Protein AF-U6D396-F1 (afdb_monomer)

Solvent-accessible surface area (backbone atoms only — not comparable to full-atom values): 5815 Å² total; per-residue (Å²): 123,63,76,72,53,55,54,52,50,53,52,49,49,40,70,73,22,29,80,80,43,90,39,49,18,40,79,46,76,56,89,49,35,39,34,33,32,35,48,57,77,70,77,92,61,91,82,65,92,66,69,80,58,73,59,42,39,36,40,34,40,38,52,91,55,48,79,86,39,64,46,50,70,46,62,74,63,92,52,68,69,56,53,57,52,41,57,52,60,42,60,63,73,80,89,83,129

Organism: Neovison vison (NCBI:txid452646)

InterPro domains:
  IPR006575 RWD domain [PF05773] (8-81)
  IPR016135 Ubiquitin-conjugating enzyme/RWD-like [G3DSA:3.10.110.10] (5-97)
  IPR016135 Ubiquitin-conjugating enzyme/RWD-like [SSF54495] (8-94)

Radius of gyration: 15.49 Å; Cα contacts (8 Å, |Δi|>4): 131; chains: 1; bounding box: 36×32×41 Å

Secondary structure (DSSP, 8-state):
--HHHHHHHHHHHHHHS-TT-SSEEEEEE-SSEEEEEE-PPPPS-TT----PPPPEEEEEE--TTTTTSPPEEEESS--HHHHHHHHHHHT------

pLDDT: mean 77.67, std 13.34, range [39.47, 92.12]

Structure (mmCIF, N/CA/C/O backbone):
data_AF-U6D396-F1
#
_entry.id   AF-U6D396-F1
#
loop_
_atom_site.group_PDB
_atom_site.id
_atom_site.type_symbol
_atom_site.label_atom_id
_atom_site.label_alt_id
_atom_site.label_comp_id
_atom_site.label_asym_id
_atom_site.label_entity_id
_atom_site.label_seq_id
_atom_site.pdbx_PDB_ins_code
_atom_site.Cartn_x
_atom_site.Cartn_y
_atom_site.Cartn_z
_atom_site.occupancy
_atom_site.B_iso_or_equiv
_atom_site.auth_seq_id
_atom_site.auth_comp_id
_atom_site.auth_asym_id
_atom_site.auth_atom_id
_atom_site.pdbx_PDB_model_num
ATOM 1 N N . MET A 1 1 ? -15.208 10.289 9.891 1.00 48.00 1 MET A N 1
ATOM 2 C CA . MET A 1 1 ? -15.288 8.866 9.490 1.00 48.00 1 MET A CA 1
ATOM 3 C C . MET A 1 1 ? -14.803 8.006 10.642 1.00 48.00 1 MET A C 1
ATOM 5 O O . MET A 1 1 ? -13.795 8.338 11.244 1.00 48.00 1 MET A O 1
ATOM 9 N N . SER A 1 2 ? -15.543 6.957 10.988 1.00 50.56 2 SER A N 1
ATOM 10 C CA . SER A 1 2 ? -15.176 6.028 12.062 1.00 50.56 2 SER A CA 1
ATOM 11 C C . SER A 1 2 ? -14.082 5.070 11.572 1.00 50.56 2 SER A C 1
ATOM 13 O O . SER A 1 2 ? -14.177 4.589 10.444 1.00 50.56 2 SER A O 1
ATOM 15 N N . VAL A 1 3 ? -13.090 4.760 12.414 1.00 53.56 3 VAL A N 1
ATOM 16 C CA . VAL A 1 3 ? -12.007 3.769 12.190 1.00 53.56 3 VAL A CA 1
ATOM 17 C C . VAL A 1 3 ? -12.496 2.409 11.652 1.00 53.56 3 VAL A C 1
ATOM 19 O O . VAL A 1 3 ? -11.755 1.668 11.009 1.00 53.56 3 VAL A O 1
ATOM 22 N N . SER A 1 4 ? -13.778 2.101 11.858 1.00 60.59 4 SER A N 1
ATOM 23 C CA . SER A 1 4 ? -14.494 0.948 11.305 1.00 60.59 4 SER A CA 1
ATOM 24 C C . SER A 1 4 ? -14.534 0.919 9.769 1.00 60.59 4 SER A C 1
ATOM 26 O O . SER A 1 4 ? -14.534 -0.166 9.189 1.00 60.59 4 SER A O 1
ATOM 28 N N . GLY A 1 5 ? -14.562 2.086 9.112 1.00 75.44 5 GLY A N 1
ATOM 29 C CA . GLY A 1 5 ? -14.581 2.209 7.649 1.00 75.44 5 GLY A CA 1
ATOM 30 C C . GLY A 1 5 ? -13.251 1.806 7.020 1.00 75.44 5 GLY A C 1
ATOM 31 O O . GLY A 1 5 ? -13.227 0.949 6.142 1.00 75.44 5 GLY A O 1
ATOM 32 N N . LEU A 1 6 ? -12.143 2.300 7.579 1.00 80.94 6 LEU A N 1
ATOM 33 C CA . LEU A 1 6 ? -10.797 2.022 7.079 1.00 80.94 6 LEU A CA 1
ATOM 34 C C . LEU A 1 6 ? -10.490 0.519 7.048 1.00 80.94 6 LEU A C 1
ATOM 36 O O . LEU A 1 6 ? -9.984 -0.003 6.061 1.00 80.94 6 LEU A O 1
ATOM 40 N N . LYS A 1 7 ? -10.836 -0.216 8.111 1.00 84.75 7 LYS A N 1
ATOM 41 C CA . LYS A 1 7 ? -10.642 -1.674 8.139 1.00 84.75 7 LYS A CA 1
ATOM 42 C C . LYS A 1 7 ? -11.418 -2.381 7.023 1.00 84.75 7 LYS A C 1
ATOM 44 O O . LYS A 1 7 ? -10.919 -3.355 6.458 1.00 84.75 7 LYS A O 1
ATOM 49 N N . ALA A 1 8 ? -12.643 -1.936 6.745 1.00 87.50 8 ALA A N 1
ATOM 50 C CA . ALA A 1 8 ? -13.458 -2.497 5.673 1.00 87.50 8 ALA A CA 1
ATOM 51 C C . ALA A 1 8 ? -12.857 -2.173 4.298 1.00 87.50 8 ALA A C 1
ATOM 53 O O . ALA A 1 8 ? -12.783 -3.064 3.455 1.00 87.50 8 ALA A O 1
ATOM 54 N N . GLU A 1 9 ? -12.359 -0.951 4.110 1.00 86.25 9 GLU A N 1
ATOM 55 C CA . GLU A 1 9 ? -11.672 -0.521 2.890 1.00 86.25 9 GLU A CA 1
ATOM 56 C C . GLU A 1 9 ? -10.383 -1.305 2.648 1.00 86.25 9 GLU A C 1
ATOM 58 O O . GLU A 1 9 ? -10.198 -1.843 1.563 1.00 86.25 9 GLU A O 1
ATOM 63 N N . LEU A 1 10 ? -9.526 -1.468 3.658 1.00 88.12 10 LEU A N 1
ATOM 64 C CA . LEU A 1 10 ? -8.295 -2.255 3.536 1.00 88.12 10 LEU A CA 1
ATOM 65 C C . LEU A 1 10 ? -8.589 -3.720 3.202 1.00 88.12 10 LEU A C 1
ATOM 67 O O . LEU A 1 10 ? -7.931 -4.316 2.350 1.00 88.12 10 LEU A O 1
ATOM 71 N N . LYS A 1 11 ? -9.621 -4.296 3.828 1.00 89.25 11 LYS A N 1
ATOM 72 C CA . LYS A 1 11 ? -10.068 -5.657 3.517 1.00 89.25 11 LYS A CA 1
ATOM 73 C C . LYS A 1 11 ? -10.602 -5.765 2.087 1.00 89.25 11 LYS A C 1
ATOM 75 O O . LYS A 1 11 ? -10.342 -6.761 1.417 1.00 89.25 11 LYS A O 1
ATOM 80 N N . PHE A 1 12 ? -11.340 -4.760 1.625 1.00 90.19 12 PHE A N 1
ATOM 81 C CA . PHE A 1 12 ? -11.850 -4.691 0.259 1.00 90.19 12 PHE A CA 1
ATOM 82 C C . PHE A 1 12 ? -10.713 -4.553 -0.758 1.00 90.19 12 PHE A C 1
ATOM 84 O O . PHE A 1 12 ? -10.653 -5.325 -1.711 1.00 90.19 12 PHE A O 1
ATOM 91 N N . LEU A 1 13 ? -9.762 -3.652 -0.505 1.00 89.12 13 LEU A N 1
ATOM 92 C CA . LEU A 1 13 ? -8.557 -3.487 -1.309 1.00 89.12 13 LEU A CA 1
ATOM 93 C C . LEU A 1 13 ? -7.780 -4.797 -1.403 1.00 89.12 13 LEU A C 1
ATOM 95 O O . LEU A 1 13 ? -7.460 -5.216 -2.507 1.00 89.12 13 LEU A O 1
ATOM 99 N N . ALA A 1 14 ? -7.534 -5.478 -0.281 1.00 88.69 14 ALA A N 1
ATOM 100 C CA . ALA A 1 14 ? -6.849 -6.770 -0.279 1.00 88.69 14 ALA A CA 1
ATOM 101 C C . ALA A 1 14 ? -7.610 -7.845 -1.067 1.00 88.69 14 ALA A C 1
ATOM 103 O O . ALA A 1 14 ? -6.983 -8.684 -1.698 1.00 88.69 14 ALA A O 1
ATOM 104 N N . SER A 1 15 ? -8.946 -7.788 -1.076 1.00 89.94 15 SER A N 1
ATOM 105 C CA . SER A 1 15 ? -9.781 -8.702 -1.860 1.00 89.94 15 SER A CA 1
ATOM 106 C C . SER A 1 15 ? -9.738 -8.431 -3.368 1.00 89.94 15 SER A C 1
ATOM 108 O O . SER A 1 15 ? -9.987 -9.356 -4.138 1.00 89.94 15 SER A O 1
ATOM 110 N N . ILE A 1 16 ? -9.484 -7.191 -3.799 1.00 90.56 16 ILE A N 1
ATOM 111 C CA . ILE A 1 16 ? -9.338 -6.836 -5.222 1.00 90.56 16 ILE A CA 1
ATOM 112 C C . ILE A 1 16 ? -7.893 -7.060 -5.679 1.00 90.56 16 ILE A C 1
ATOM 114 O O . ILE A 1 16 ? -7.638 -7.642 -6.731 1.00 90.56 16 ILE A O 1
ATOM 118 N N . PHE A 1 17 ? -6.947 -6.589 -4.873 1.00 90.19 17 PHE A N 1
ATOM 119 C CA . PHE A 1 17 ? -5.520 -6.515 -5.155 1.00 90.19 17 PHE A CA 1
ATOM 120 C C . PHE A 1 17 ? -4.754 -7.562 -4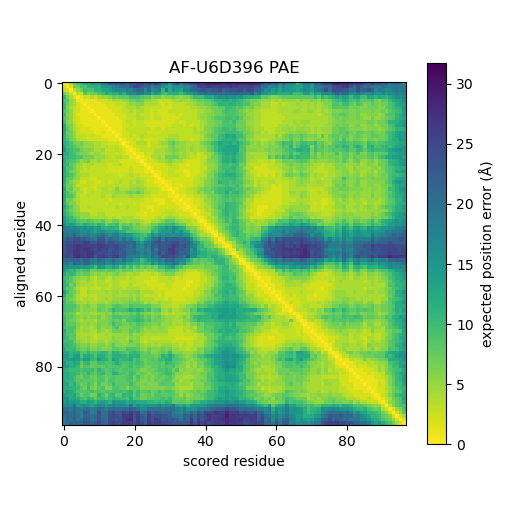.358 1.00 90.19 17 PHE A C 1
ATOM 122 O O . PHE A 1 17 ? -3.842 -7.257 -3.588 1.00 90.19 17 PHE A O 1
ATOM 129 N N . ASP A 1 18 ? -5.150 -8.815 -4.528 1.00 87.12 18 ASP A N 1
ATOM 130 C CA . ASP A 1 18 ? -4.536 -9.920 -3.809 1.00 87.12 18 ASP A CA 1
ATOM 131 C C . ASP A 1 18 ? -3.095 -10.178 -4.300 1.00 87.12 18 ASP A C 1
ATOM 133 O O . ASP A 1 18 ? -2.621 -9.618 -5.298 1.00 87.12 18 ASP A O 1
ATOM 137 N N . LYS A 1 19 ? -2.371 -11.080 -3.638 1.00 84.06 19 LYS A N 1
ATOM 138 C CA . LYS A 1 19 ? -0.950 -11.365 -3.931 1.00 84.06 19 LYS A CA 1
ATOM 139 C C . LYS A 1 19 ? -0.696 -11.943 -5.324 1.00 84.06 19 LYS A C 1
ATOM 141 O O . LYS A 1 19 ? 0.455 -12.067 -5.732 1.00 84.06 19 LYS A O 1
ATOM 146 N N . ASN A 1 20 ? -1.745 -12.324 -6.045 1.00 84.44 20 ASN A N 1
ATOM 147 C CA . ASN A 1 20 ? -1.652 -12.846 -7.405 1.00 84.44 20 ASN A CA 1
ATOM 148 C C . ASN A 1 20 ? -1.995 -11.802 -8.477 1.00 84.44 20 ASN A C 1
ATOM 150 O O . ASN A 1 20 ? -1.983 -12.111 -9.664 1.00 84.44 20 ASN A O 1
ATOM 154 N N . HIS A 1 21 ? -2.287 -10.558 -8.094 1.00 87.25 21 HIS A N 1
ATOM 155 C CA . HIS A 1 21 ? -2.624 -9.535 -9.073 1.00 87.25 21 HIS A CA 1
ATOM 156 C C . HIS A 1 21 ? -1.458 -9.301 -10.046 1.00 87.25 21 HIS A C 1
ATOM 158 O O . HIS A 1 21 ? -0.289 -9.250 -9.666 1.00 87.25 21 HIS A O 1
ATOM 164 N N . GLU A 1 22 ? -1.774 -9.109 -11.318 1.00 83.31 22 GLU A N 1
ATOM 165 C CA . GLU A 1 22 ? -0.813 -8.925 -12.414 1.00 83.31 22 GLU A CA 1
ATOM 166 C C . GLU A 1 22 ? 0.036 -7.642 -12.331 1.00 83.31 22 GLU A C 1
ATOM 168 O O . GLU A 1 22 ? 1.032 -7.522 -13.034 1.00 83.31 22 GLU A O 1
ATOM 173 N N . ARG A 1 23 ? -0.349 -6.678 -11.484 1.00 82.50 23 ARG A N 1
ATOM 174 C CA . ARG A 1 23 ? 0.197 -5.312 -11.477 1.00 82.50 23 ARG A CA 1
ATOM 175 C C . ARG A 1 23 ? 0.291 -4.706 -10.090 1.00 82.50 23 ARG A C 1
ATOM 177 O O . ARG A 1 23 ? 1.326 -4.151 -9.784 1.00 82.50 23 ARG A O 1
ATOM 184 N N . PHE A 1 24 ? -0.728 -4.817 -9.242 1.00 88.31 24 PHE A N 1
ATOM 185 C CA . PHE A 1 24 ? -0.686 -4.244 -7.896 1.00 88.31 24 PHE A CA 1
ATOM 186 C C . PHE A 1 24 ? -1.116 -5.275 -6.863 1.00 88.31 24 PHE A C 1
ATOM 188 O O . PHE A 1 24 ? -2.262 -5.712 -6.859 1.00 88.31 24 PHE A O 1
ATOM 195 N N . ARG A 1 25 ? -0.178 -5.678 -6.012 1.00 91.00 25 ARG A N 1
ATOM 196 C CA . ARG A 1 25 ? -0.340 -6.747 -5.030 1.00 91.00 25 ARG A CA 1
ATOM 197 C C . ARG A 1 25 ? -0.260 -6.175 -3.634 1.00 91.00 25 ARG A C 1
ATOM 199 O O . ARG A 1 25 ? 0.760 -5.601 -3.267 1.00 91.00 25 ARG A O 1
ATOM 206 N N . ILE A 1 26 ? -1.272 -6.395 -2.814 1.00 92.12 26 ILE A N 1
ATOM 207 C CA . ILE A 1 26 ? -1.186 -6.079 -1.392 1.00 92.12 26 ILE A CA 1
ATOM 208 C C . ILE A 1 26 ? -0.464 -7.232 -0.698 1.00 92.12 26 ILE A C 1
ATOM 210 O O . ILE A 1 26 ? -0.951 -8.360 -0.618 1.00 92.12 26 ILE A O 1
ATOM 214 N N . VAL A 1 27 ? 0.747 -6.950 -0.221 1.00 90.06 27 VAL A N 1
ATOM 215 C CA . VAL A 1 27 ? 1.597 -7.923 0.473 1.00 90.06 27 VAL A CA 1
ATOM 216 C C . VAL A 1 27 ? 1.097 -8.115 1.900 1.00 90.06 27 VAL A C 1
ATOM 218 O O . VAL A 1 27 ? 0.999 -9.249 2.382 1.00 90.06 27 VAL A O 1
ATOM 221 N N . SER A 1 28 ? 0.782 -7.001 2.561 1.00 91.25 28 SER A N 1
ATOM 222 C CA . SER A 1 28 ? 0.302 -6.945 3.937 1.00 91.25 28 SER A CA 1
ATOM 223 C C . SER A 1 28 ? -0.479 -5.654 4.162 1.00 91.25 28 SER A C 1
ATOM 225 O O . SER A 1 28 ? -0.187 -4.636 3.545 1.00 91.25 28 SER A O 1
ATOM 227 N N . TRP A 1 29 ? -1.456 -5.676 5.059 1.00 90.62 29 TRP A N 1
ATOM 228 C CA . TRP A 1 29 ? -2.179 -4.481 5.477 1.00 90.62 29 TRP A CA 1
ATOM 229 C C . TRP A 1 29 ? -2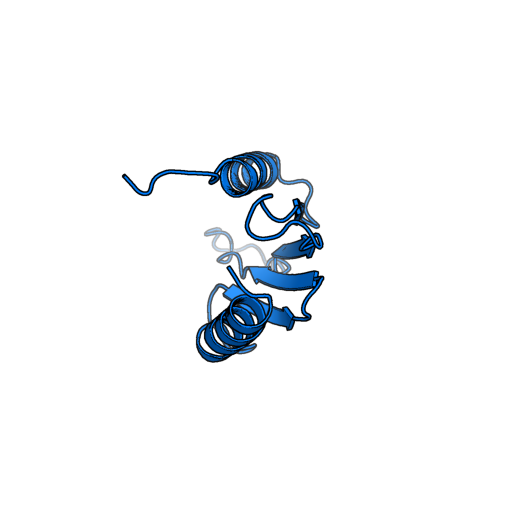.534 -4.569 6.959 1.00 90.62 29 TRP A C 1
ATOM 231 O O . TRP A 1 29 ? -2.799 -5.650 7.494 1.00 90.62 29 TRP A O 1
ATOM 241 N N . LYS A 1 30 ? -2.536 -3.417 7.620 1.00 89.19 30 LYS A N 1
ATOM 242 C CA . LYS A 1 30 ? -2.928 -3.181 9.009 1.00 89.19 30 LYS A CA 1
ATOM 243 C C . LYS A 1 30 ? -3.647 -1.833 9.076 1.00 89.19 30 LYS A C 1
ATOM 245 O O . LYS A 1 30 ? -3.687 -1.090 8.107 1.00 89.19 30 LYS A O 1
ATOM 250 N N . LEU A 1 31 ? -4.223 -1.516 10.230 1.00 86.94 31 LEU A N 1
ATOM 251 C CA . LEU A 1 31 ? -4.917 -0.238 10.424 1.00 86.94 31 LEU A CA 1
ATOM 252 C C . LEU A 1 31 ? -3.993 0.982 10.312 1.00 86.94 31 LEU A C 1
ATOM 254 O O . LEU A 1 31 ? -4.465 2.038 9.922 1.00 86.94 31 LEU A O 1
ATOM 258 N N . ASP A 1 32 ? -2.712 0.814 10.630 1.00 88.69 32 ASP A N 1
ATOM 259 C CA . ASP A 1 32 ? -1.721 1.895 10.679 1.00 88.69 32 ASP A CA 1
ATOM 260 C C . ASP A 1 32 ? -0.706 1.814 9.524 1.00 88.69 32 ASP A C 1
ATOM 262 O O . ASP A 1 32 ? 0.046 2.741 9.261 1.00 88.69 32 ASP A O 1
ATOM 266 N N . GLU A 1 33 ? -0.667 0.698 8.791 1.00 90.50 33 GLU A N 1
ATOM 267 C CA . GLU 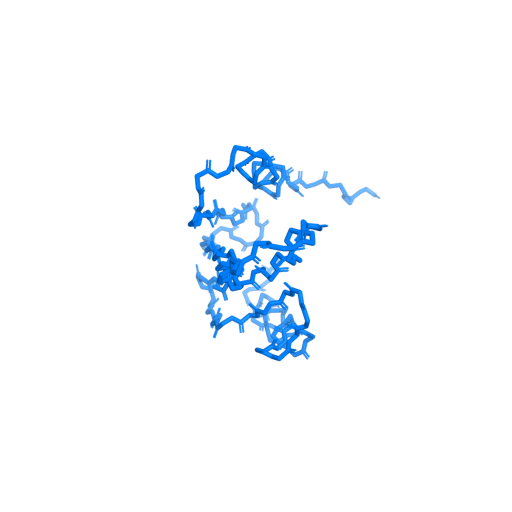A 1 33 ? 0.279 0.499 7.689 1.00 90.50 33 GLU A CA 1
ATOM 268 C C . GLU A 1 33 ? -0.331 -0.343 6.564 1.00 90.50 33 GLU A C 1
ATOM 270 O O . GLU A 1 33 ? -1.047 -1.313 6.802 1.00 90.50 33 GLU A O 1
ATOM 275 N N . LEU A 1 34 ? -0.011 -0.018 5.318 1.00 89.75 34 LEU A N 1
ATOM 276 C CA . LEU A 1 34 ? -0.369 -0.788 4.136 1.00 89.75 34 LEU A CA 1
ATOM 277 C C . LEU A 1 34 ? 0.892 -1.017 3.305 1.00 89.75 34 LEU A C 1
ATOM 279 O O . LEU A 1 34 ? 1.586 -0.081 2.923 1.00 89.75 34 LEU A O 1
ATOM 283 N N . HIS A 1 35 ? 1.175 -2.280 3.016 1.00 91.69 35 HIS A N 1
ATOM 284 C CA . HIS A 1 35 ? 2.332 -2.702 2.248 1.00 91.69 35 HIS A CA 1
ATOM 285 C C . HIS A 1 35 ? 1.883 -3.326 0.935 1.00 91.69 35 HIS A C 1
ATOM 287 O O . HIS A 1 35 ? 1.212 -4.366 0.902 1.00 91.69 35 HIS A O 1
ATOM 293 N N . CYS A 1 36 ? 2.268 -2.697 -0.163 1.00 91.25 36 CYS A N 1
ATOM 294 C CA . CYS A 1 36 ? 1.855 -3.091 -1.496 1.00 91.25 36 CYS A CA 1
ATOM 295 C C . CYS A 1 36 ? 3.043 -3.143 -2.452 1.00 91.25 36 CYS A C 1
ATOM 297 O O . CYS A 1 36 ? 4.088 -2.549 -2.217 1.00 91.25 36 CYS A O 1
ATOM 299 N N . GLN A 1 37 ? 2.899 -3.932 -3.507 1.00 90.44 37 GLN A N 1
ATOM 300 C CA . GLN A 1 37 ? 3.922 -4.174 -4.505 1.00 90.44 37 GLN A CA 1
ATOM 301 C C . GLN A 1 37 ? 3.359 -3.944 -5.898 1.00 90.44 37 GLN A C 1
ATOM 303 O O . GLN A 1 37 ? 2.367 -4.566 -6.279 1.00 90.44 37 GLN A O 1
ATOM 308 N N . PHE A 1 38 ? 4.012 -3.081 -6.668 1.00 87.00 38 PHE A N 1
ATOM 309 C CA . PHE A 1 38 ? 3.679 -2.834 -8.059 1.00 87.00 38 PHE A CA 1
ATOM 310 C C . PHE A 1 38 ? 4.605 -3.640 -8.978 1.00 87.00 38 PHE A C 1
ATOM 312 O O . PHE A 1 38 ? 5.825 -3.502 -8.935 1.00 87.00 38 PHE A O 1
ATOM 319 N N . LEU A 1 39 ? 4.044 -4.496 -9.827 1.00 84.12 39 LEU A N 1
ATOM 320 C CA . LEU A 1 39 ? 4.792 -5.199 -10.858 1.00 84.12 39 LEU A CA 1
ATOM 321 C C . LEU A 1 39 ? 4.972 -4.256 -12.037 1.00 84.12 39 LEU A C 1
ATOM 323 O O . LEU A 1 39 ? 4.021 -3.940 -12.755 1.00 84.12 39 LEU A O 1
ATOM 327 N N . LEU A 1 40 ? 6.209 -3.811 -12.223 1.00 76.31 40 LEU A N 1
ATOM 328 C CA . LEU A 1 40 ? 6.591 -3.049 -13.398 1.00 76.31 40 LEU A CA 1
ATOM 329 C C . LEU A 1 40 ? 6.702 -4.007 -14.590 1.00 76.31 40 LEU A C 1
ATOM 331 O O . LEU A 1 40 ? 7.323 -5.069 -14.452 1.00 76.31 40 LEU A O 1
ATOM 335 N N . PRO A 1 41 ? 6.105 -3.665 -15.746 1.00 70.19 41 PRO A N 1
ATOM 336 C CA . PRO A 1 41 ? 6.234 -4.486 -16.938 1.00 70.19 41 PRO A CA 1
ATOM 337 C C . PRO A 1 41 ? 7.715 -4.629 -17.320 1.00 70.19 41 PRO A C 1
ATOM 339 O O . PRO A 1 41 ? 8.494 -3.694 -17.105 1.00 70.19 41 PRO A O 1
ATOM 342 N N . PRO A 1 42 ? 8.117 -5.782 -17.884 1.00 64.69 42 PRO A N 1
ATOM 343 C CA . PRO A 1 42 ? 9.491 -5.980 -18.313 1.00 64.69 42 PRO A CA 1
ATOM 344 C C . PRO A 1 42 ? 9.868 -4.924 -19.363 1.00 64.69 42 PRO A C 1
ATOM 346 O O . PRO A 1 42 ? 9.027 -4.556 -20.193 1.00 64.69 42 PRO A O 1
ATOM 349 N N . PRO A 1 43 ? 11.117 -4.430 -19.350 1.00 63.97 43 PRO A N 1
ATOM 350 C CA . PRO A 1 43 ? 11.565 -3.468 -20.342 1.00 63.97 43 PRO A CA 1
ATOM 351 C C . PRO A 1 43 ? 11.433 -4.071 -21.752 1.00 63.97 43 PRO A C 1
ATOM 353 O O . PRO A 1 43 ? 11.720 -5.254 -21.942 1.00 63.97 43 PRO A O 1
ATOM 356 N N . PRO A 1 44 ? 11.036 -3.280 -22.763 1.00 62.97 44 PRO A N 1
ATOM 357 C CA . PRO A 1 44 ? 10.710 -3.766 -24.108 1.00 62.97 44 PRO A CA 1
ATOM 358 C C . PRO A 1 44 ? 11.930 -4.213 -24.934 1.00 62.97 44 PRO A C 1
ATOM 360 O O . PRO A 1 44 ? 11.822 -4.332 -26.150 1.00 62.97 44 PRO A O 1
ATOM 363 N N . LEU A 1 45 ? 13.097 -4.425 -24.319 1.00 64.12 45 LEU A N 1
ATOM 364 C CA . LEU A 1 45 ? 14.357 -4.675 -25.017 1.00 64.12 45 LEU A CA 1
ATOM 365 C C . LEU A 1 45 ? 14.479 -6.160 -25.414 1.00 64.12 45 LEU A C 1
ATOM 367 O O . LEU A 1 45 ? 14.663 -7.014 -24.541 1.00 64.12 45 LEU A O 1
ATOM 371 N N . PRO A 1 46 ? 14.424 -6.497 -26.717 1.00 56.03 46 PRO A N 1
ATOM 372 C CA . PRO A 1 46 ? 14.609 -7.864 -27.176 1.00 56.03 46 PRO A CA 1
ATOM 373 C C . PRO A 1 46 ? 16.103 -8.209 -27.135 1.00 56.03 46 PRO A C 1
ATOM 375 O O . PRO A 1 46 ? 16.882 -7.728 -27.953 1.00 56.03 46 PRO A O 1
ATOM 378 N N . GLY A 1 47 ? 16.515 -9.038 -26.173 1.00 55.50 47 GLY A N 1
ATOM 379 C CA . GLY A 1 47 ? 17.871 -9.606 -26.130 1.00 55.50 47 GLY A CA 1
ATOM 380 C C . GLY A 1 47 ? 18.659 -9.364 -24.846 1.00 55.50 47 GLY A C 1
ATOM 381 O O . GLY A 1 47 ? 19.753 -9.905 -24.704 1.00 55.50 47 GLY A O 1
ATOM 382 N N . SER A 1 48 ? 18.122 -8.614 -23.884 1.00 58.06 48 SER A N 1
ATOM 383 C CA . SER A 1 48 ? 18.714 -8.556 -22.548 1.00 58.06 48 SER A CA 1
ATOM 384 C C . SER A 1 48 ? 18.231 -9.765 -21.734 1.00 58.06 48 SER A C 1
ATOM 386 O O . SER A 1 48 ? 17.023 -9.889 -21.536 1.00 58.06 48 SER A O 1
ATOM 388 N N . PRO A 1 49 ? 19.114 -10.639 -21.206 1.00 54.91 49 PRO A N 1
ATOM 389 C CA . PRO A 1 49 ? 18.750 -11.698 -20.251 1.00 54.91 49 PRO A CA 1
ATOM 390 C C . PRO A 1 49 ? 18.389 -11.118 -18.869 1.00 54.91 49 PRO A C 1
ATOM 392 O O . PRO A 1 49 ? 18.733 -11.670 -17.827 1.00 54.91 49 PRO A O 1
ATOM 395 N N . HIS A 1 50 ? 17.760 -9.944 -18.854 1.00 51.12 50 HIS A N 1
ATOM 396 C CA . HIS A 1 50 ? 17.573 -9.145 -17.665 1.00 51.12 50 HIS A CA 1
ATOM 397 C C . HIS A 1 50 ? 16.520 -9.810 -16.789 1.00 51.12 50 HIS A C 1
ATOM 399 O O . HIS A 1 50 ? 15.372 -9.995 -17.193 1.00 51.12 50 HIS A O 1
ATOM 405 N N . SER A 1 51 ? 16.973 -10.184 -15.595 1.00 55.09 51 SER A N 1
ATOM 406 C CA . SER A 1 51 ? 16.170 -10.567 -14.443 1.00 55.09 51 SER A CA 1
ATOM 407 C C . SER A 1 51 ? 14.841 -9.800 -14.416 1.00 55.09 51 SER A C 1
ATOM 409 O O . SER A 1 51 ? 14.857 -8.599 -14.708 1.00 55.09 51 SER A O 1
ATOM 411 N N . PRO A 1 52 ? 13.710 -10.443 -14.059 1.00 61.53 52 PRO A N 1
ATOM 412 C CA . PRO A 1 52 ? 12.444 -9.736 -13.886 1.00 61.53 52 PRO A CA 1
ATOM 413 C C . PRO A 1 52 ? 12.685 -8.480 -13.046 1.00 61.53 52 PRO A C 1
ATOM 415 O O . PRO A 1 52 ? 13.352 -8.559 -12.009 1.00 61.53 52 PRO A O 1
ATOM 418 N N . SER A 1 53 ? 12.208 -7.330 -13.531 1.00 70.12 53 SER A N 1
ATOM 419 C CA . SER A 1 53 ? 12.266 -6.067 -12.797 1.00 70.12 53 SER A CA 1
ATOM 420 C C . SER A 1 53 ? 11.729 -6.318 -11.389 1.00 70.12 53 SER A C 1
ATOM 422 O O . SER A 1 53 ? 10.635 -6.883 -11.261 1.00 70.12 53 SER A O 1
ATOM 424 N N . PRO A 1 54 ? 12.492 -5.979 -10.334 1.00 76.00 54 PRO A N 1
ATOM 425 C CA . PRO A 1 54 ? 12.025 -6.208 -8.981 1.00 76.00 54 PRO A CA 1
ATOM 426 C C . PRO A 1 54 ? 10.692 -5.474 -8.790 1.00 76.00 54 PRO A C 1
ATOM 428 O O . PRO A 1 54 ? 10.526 -4.361 -9.302 1.00 76.00 54 PRO A O 1
ATOM 431 N N . PRO A 1 55 ? 9.712 -6.098 -8.115 1.00 83.00 55 PRO A N 1
ATOM 432 C CA . PRO A 1 55 ? 8.448 -5.442 -7.849 1.00 83.00 55 PRO A CA 1
ATOM 433 C C . PRO A 1 55 ? 8.702 -4.210 -6.986 1.00 83.00 55 PRO A C 1
ATOM 435 O O . PRO A 1 55 ? 9.389 -4.270 -5.965 1.00 83.00 55 PRO A O 1
ATOM 438 N N . LEU A 1 56 ? 8.112 -3.101 -7.403 1.00 86.25 56 LEU A N 1
ATOM 439 C CA . LEU A 1 56 ? 8.196 -1.844 -6.699 1.00 86.25 56 LEU A CA 1
ATOM 440 C C . LEU A 1 56 ? 7.476 -1.964 -5.364 1.00 86.25 56 LEU A C 1
ATOM 442 O O . LEU A 1 56 ? 6.270 -2.189 -5.349 1.00 86.25 56 LEU A O 1
ATOM 446 N N . THR A 1 57 ? 8.178 -1.783 -4.256 1.00 89.75 57 THR A N 1
ATOM 447 C CA . THR A 1 57 ? 7.557 -1.888 -2.938 1.00 89.75 57 THR A CA 1
ATOM 448 C C . THR A 1 57 ? 7.121 -0.510 -2.447 1.00 89.75 57 THR A C 1
ATOM 450 O O . THR A 1 57 ? 7.902 0.437 -2.427 1.00 89.75 57 THR A O 1
ATOM 453 N N . LEU A 1 58 ? 5.847 -0.406 -2.081 1.00 89.25 58 LEU A N 1
ATOM 454 C CA . LEU A 1 58 ? 5.175 0.795 -1.607 1.00 89.25 58 LEU A CA 1
ATOM 455 C C . LEU A 1 58 ? 4.718 0.569 -0.167 1.00 89.25 58 LEU A C 1
ATOM 457 O O . LEU A 1 58 ? 3.960 -0.364 0.128 1.00 89.25 58 LEU A O 1
ATOM 461 N N . HIS A 1 59 ? 5.170 1.447 0.718 1.00 90.69 59 HIS A N 1
ATOM 462 C CA . HIS A 1 59 ? 4.765 1.498 2.111 1.00 90.69 59 HIS A CA 1
ATOM 463 C C . HIS A 1 59 ? 3.854 2.693 2.329 1.00 90.69 59 HIS A C 1
ATOM 465 O O . HIS A 1 59 ? 4.184 3.815 1.981 1.00 90.69 59 HIS A O 1
ATOM 471 N N . CYS A 1 60 ? 2.710 2.464 2.937 1.00 8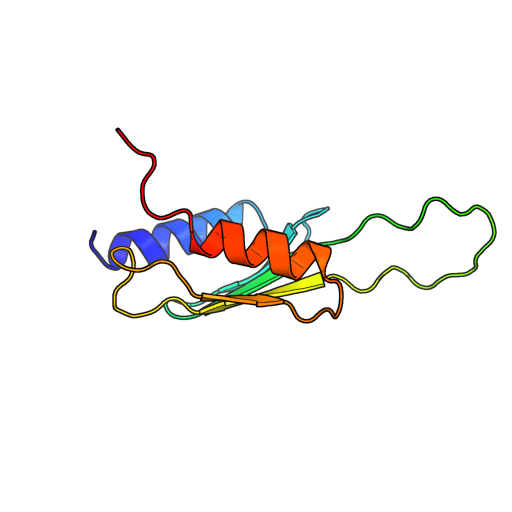8.81 60 CYS A N 1
ATOM 472 C CA . CYS A 1 60 ? 1.770 3.501 3.303 1.00 88.81 60 CYS A CA 1
ATOM 473 C C . CYS A 1 60 ? 1.614 3.457 4.819 1.00 88.81 60 CYS A C 1
ATOM 475 O O . CYS A 1 60 ? 1.379 2.383 5.368 1.00 88.81 60 CYS A O 1
ATOM 477 N N . ASN A 1 61 ? 1.787 4.585 5.499 1.00 89.25 61 ASN A N 1
ATOM 478 C CA . ASN A 1 61 ? 1.586 4.705 6.935 1.00 89.25 61 ASN A CA 1
ATOM 479 C C . ASN A 1 61 ? 0.354 5.579 7.196 1.00 89.25 61 ASN A C 1
ATOM 481 O O . ASN A 1 61 ? 0.272 6.734 6.769 1.00 89.25 61 ASN A O 1
ATOM 485 N N . ILE A 1 62 ? -0.645 4.986 7.831 1.00 86.94 62 ILE A N 1
ATOM 486 C CA . ILE A 1 62 ? -1.949 5.578 8.077 1.00 86.94 62 ILE A CA 1
ATOM 487 C C . ILE A 1 62 ? -1.943 6.105 9.503 1.00 86.94 62 ILE A C 1
ATOM 489 O O . ILE A 1 62 ? -1.968 5.341 10.457 1.00 86.94 62 ILE A O 1
ATOM 493 N N . THR A 1 63 ? -1.929 7.426 9.641 1.00 84.50 63 THR A N 1
ATOM 494 C CA . THR A 1 63 ? -1.930 8.064 10.960 1.00 84.50 63 THR A CA 1
ATOM 495 C C . THR A 1 63 ? -3.303 7.973 11.629 1.00 84.50 63 THR A C 1
ATOM 497 O O . THR A 1 63 ? -4.335 7.904 10.962 1.00 84.50 63 THR A O 1
ATOM 500 N N . GLU A 1 64 ? -3.346 8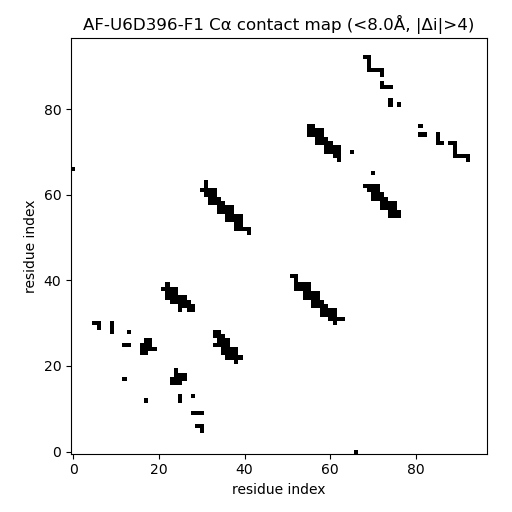.089 12.958 1.00 81.69 64 GLU A N 1
ATOM 501 C CA . GLU A 1 64 ? -4.603 8.123 13.730 1.00 81.69 64 GLU A CA 1
ATOM 502 C C . GLU A 1 64 ? -5.543 9.276 13.337 1.00 81.69 64 GLU A C 1
ATOM 504 O O . GLU A 1 64 ? -6.741 9.239 13.614 1.00 81.69 64 GLU A O 1
ATOM 509 N N . SER A 1 65 ? -5.012 10.306 12.669 1.00 77.69 65 SER A N 1
ATOM 510 C CA . SER A 1 65 ? -5.807 11.403 12.110 1.00 77.69 65 SER A CA 1
ATOM 511 C C . SER A 1 65 ? -6.514 11.033 10.807 1.00 77.69 65 SER A C 1
ATOM 513 O O . SER A 1 65 ? -7.234 11.867 10.263 1.00 77.69 65 SER A O 1
ATOM 515 N N . TYR A 1 66 ? -6.343 9.822 10.278 1.00 75.31 66 TYR A N 1
ATOM 516 C CA . TYR A 1 66 ? -7.064 9.372 9.096 1.00 75.31 66 TYR A CA 1
ATOM 517 C C . TYR A 1 66 ? -8.581 9.292 9.362 1.00 75.31 66 TYR A C 1
ATOM 519 O O . TYR A 1 66 ? -9.010 8.792 10.405 1.00 75.31 66 TYR A O 1
ATOM 527 N N . PRO A 1 67 ? -9.436 9.740 8.424 1.00 72.81 67 PRO A N 1
ATOM 528 C CA . PRO A 1 67 ? -9.116 10.285 7.099 1.00 72.81 67 PRO A CA 1
ATOM 529 C C . PRO A 1 67 ? -8.975 11.814 7.045 1.00 72.81 67 PRO A C 1
ATOM 531 O O . PRO A 1 67 ? -8.929 12.377 5.957 1.00 72.81 67 PRO A O 1
ATOM 534 N N . SER A 1 68 ? -8.937 12.509 8.186 1.00 77.94 68 SER A N 1
ATOM 535 C CA . SER A 1 68 ? -8.709 13.964 8.226 1.00 77.94 68 SER A CA 1
ATOM 536 C C . SER A 1 68 ? -7.325 14.352 7.688 1.00 77.94 68 SER A C 1
ATOM 538 O O . SER A 1 68 ? -7.180 15.411 7.075 1.00 77.94 68 SER A O 1
ATOM 540 N N . SER A 1 69 ? -6.327 13.489 7.891 1.00 77.44 69 SER A N 1
ATOM 541 C CA . SER A 1 69 ? -5.004 13.576 7.265 1.00 77.44 69 SER A CA 1
ATOM 542 C C . SER A 1 69 ? -4.813 12.446 6.257 1.00 77.44 69 SER A C 1
ATOM 544 O O . SER A 1 69 ? -5.201 11.305 6.521 1.00 77.44 69 SER A O 1
ATOM 546 N N . SER A 1 70 ? -4.189 12.763 5.120 1.00 77.81 70 SER A N 1
ATOM 547 C CA . SER A 1 70 ? -3.753 11.768 4.140 1.00 77.81 70 SER A CA 1
ATOM 548 C C . SER A 1 70 ? -2.750 10.798 4.773 1.00 77.81 70 SER A C 1
ATOM 550 O O . SER A 1 70 ? -1.984 11.197 5.656 1.00 77.81 70 SER A O 1
ATOM 552 N N . PRO A 1 71 ? -2.739 9.529 4.347 1.00 83.31 71 PRO A N 1
ATOM 553 C CA . PRO A 1 71 ? -1.692 8.610 4.745 1.00 83.31 71 PRO A CA 1
ATOM 554 C C . PRO A 1 71 ? -0.37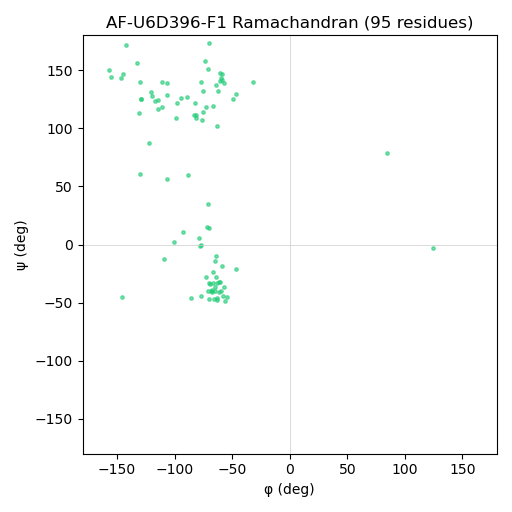4 8.986 4.062 1.00 83.31 71 PRO A C 1
ATOM 556 O O . PRO A 1 71 ? -0.371 9.534 2.960 1.00 83.31 71 PRO A O 1
ATOM 559 N N . ILE A 1 72 ? 0.731 8.669 4.725 1.00 88.00 72 ILE A N 1
ATOM 560 C CA . ILE A 1 72 ? 2.083 8.995 4.272 1.00 88.00 72 ILE A CA 1
ATOM 561 C C . ILE A 1 72 ? 2.569 7.851 3.392 1.00 88.00 72 ILE A C 1
ATOM 563 O O . ILE A 1 72 ? 2.524 6.692 3.816 1.00 88.00 72 ILE A O 1
ATOM 567 N N . TRP A 1 73 ? 3.020 8.152 2.178 1.00 86.44 73 TRP A N 1
ATOM 568 C CA . TRP A 1 73 ? 3.478 7.134 1.236 1.00 86.44 73 TRP A CA 1
ATOM 569 C C . TRP A 1 73 ? 4.998 7.135 1.097 1.00 86.44 73 TRP A C 1
ATOM 571 O O . TRP A 1 73 ? 5.644 8.170 0.998 1.00 86.44 73 TRP A O 1
ATOM 581 N N . PHE A 1 74 ? 5.560 5.938 1.032 1.00 87.19 74 PHE A N 1
ATOM 582 C CA . PHE A 1 74 ? 6.978 5.661 0.891 1.00 87.19 74 PHE A CA 1
ATOM 583 C C . PHE A 1 74 ? 7.166 4.667 -0.248 1.00 87.19 74 PHE A C 1
ATOM 585 O O . PHE A 1 74 ? 6.403 3.708 -0.383 1.00 87.19 74 PHE A O 1
ATOM 592 N N . VAL A 1 75 ? 8.197 4.873 -1.057 1.00 86.25 75 VAL A N 1
ATOM 593 C CA . VAL A 1 75 ? 8.578 3.957 -2.129 1.00 86.25 75 VAL A CA 1
ATOM 594 C C . VAL A 1 75 ? 9.995 3.468 -1.882 1.00 86.25 75 VAL A C 1
ATOM 596 O O . VAL A 1 75 ? 10.898 4.260 -1.633 1.00 86.25 75 VAL A O 1
ATOM 599 N N . ASP A 1 76 ? 10.192 2.157 -1.964 1.00 82.56 76 ASP A N 1
ATOM 600 C CA . ASP A 1 76 ? 11.514 1.532 -1.918 1.00 82.56 76 ASP A CA 1
ATOM 601 C C . ASP A 1 76 ? 12.087 1.469 -3.345 1.00 82.56 76 ASP A C 1
ATOM 603 O O . ASP A 1 76 ? 12.258 0.409 -3.948 1.00 82.56 76 ASP A O 1
ATOM 607 N N . SER A 1 77 ? 12.242 2.632 -3.978 1.00 78.25 77 SER A N 1
ATOM 608 C CA . SER A 1 77 ? 12.907 2.775 -5.276 1.00 78.25 77 SER A CA 1
ATOM 609 C C . SER A 1 77 ? 13.456 4.174 -5.449 1.00 78.25 77 SER A C 1
ATOM 611 O O . SER A 1 77 ? 12.834 5.150 -5.052 1.00 78.25 77 SER A O 1
ATOM 613 N N . ASP A 1 78 ? 14.605 4.249 -6.111 1.00 75.44 78 ASP A N 1
ATOM 614 C CA . ASP A 1 78 ? 15.320 5.493 -6.412 1.00 75.44 78 ASP A CA 1
ATOM 615 C C . ASP A 1 78 ? 14.719 6.251 -7.613 1.00 75.44 78 ASP A C 1
ATOM 617 O O . ASP A 1 78 ? 15.267 7.244 -8.077 1.00 75.44 78 ASP A O 1
ATOM 621 N N . ASP A 1 79 ? 13.595 5.777 -8.160 1.00 77.88 79 ASP A N 1
ATOM 622 C CA . ASP A 1 79 ? 13.013 6.351 -9.368 1.00 77.88 79 ASP A CA 1
ATOM 623 C C . ASP A 1 79 ? 12.310 7.690 -9.056 1.00 77.88 79 ASP A C 1
ATOM 625 O O . ASP A 1 79 ? 11.283 7.713 -8.365 1.00 77.88 79 ASP A O 1
ATOM 629 N N . PRO A 1 80 ? 12.810 8.824 -9.581 1.00 76.19 80 PRO A N 1
ATOM 630 C CA . PRO A 1 80 ? 12.284 10.146 -9.244 1.00 76.19 80 PRO A CA 1
ATOM 631 C C . PRO A 1 80 ? 10.853 10.361 -9.754 1.00 76.19 80 PRO A C 1
ATOM 633 O O . PRO A 1 80 ? 10.113 11.179 -9.202 1.00 76.19 80 PRO A O 1
ATOM 636 N N . ASN A 1 81 ? 10.428 9.622 -10.786 1.00 79.44 81 ASN A N 1
ATOM 637 C CA . ASN A 1 81 ? 9.063 9.705 -11.293 1.00 79.44 81 ASN A CA 1
ATOM 638 C C . ASN A 1 81 ? 8.066 9.110 -10.286 1.00 79.44 81 ASN A C 1
ATOM 640 O O . ASN A 1 81 ? 6.956 9.623 -10.144 1.00 79.44 81 ASN A O 1
ATOM 644 N N . LEU A 1 82 ? 8.463 8.067 -9.550 1.00 78.81 82 LEU A N 1
ATOM 645 C CA . LEU A 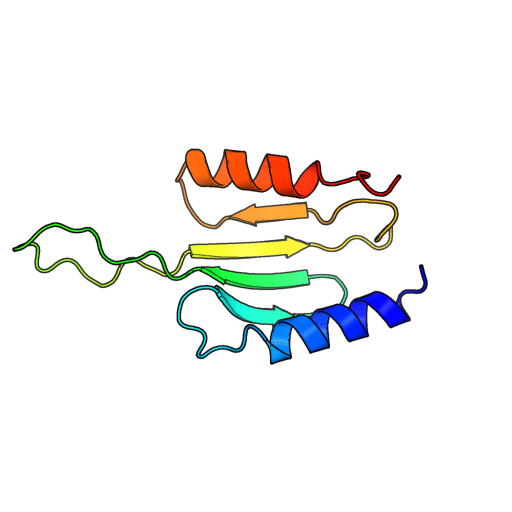1 82 ? 7.628 7.468 -8.508 1.00 78.81 82 LEU A CA 1
ATOM 646 C C . LEU A 1 82 ? 7.491 8.367 -7.286 1.00 78.81 82 LEU A C 1
ATOM 648 O O . LEU A 1 82 ? 6.379 8.506 -6.781 1.00 78.81 82 LEU A O 1
ATOM 652 N N . THR A 1 83 ? 8.568 9.035 -6.871 1.00 76.81 83 THR A N 1
ATOM 653 C CA . THR A 1 83 ? 8.510 10.056 -5.813 1.00 76.81 83 THR A CA 1
ATOM 654 C C . THR A 1 83 ? 7.479 11.130 -6.153 1.00 76.81 83 THR A C 1
ATOM 656 O O . THR A 1 83 ? 6.610 11.432 -5.341 1.00 76.81 83 THR A O 1
ATOM 659 N N . SER A 1 84 ? 7.476 11.619 -7.397 1.00 80.31 84 SER A N 1
ATOM 660 C CA . SER A 1 84 ? 6.509 12.633 -7.832 1.00 80.31 84 SER A CA 1
ATOM 661 C C . SER A 1 84 ? 5.059 12.117 -7.867 1.00 80.31 84 SER A C 1
ATOM 663 O O . SER A 1 84 ? 4.120 12.863 -7.586 1.00 80.31 84 SER A O 1
ATOM 665 N N . VAL A 1 85 ? 4.841 10.834 -8.180 1.00 82.19 85 VAL A N 1
ATOM 666 C CA . VAL A 1 85 ? 3.508 10.208 -8.088 1.00 82.19 85 VAL A CA 1
ATOM 667 C C . VAL A 1 85 ? 3.058 10.081 -6.632 1.00 82.19 85 VAL A C 1
ATOM 669 O O . VAL A 1 85 ? 1.887 10.334 -6.346 1.00 82.19 85 VAL A O 1
ATOM 672 N N . LEU A 1 86 ? 3.963 9.722 -5.718 1.00 82.38 86 LEU A N 1
ATOM 673 C CA . LEU A 1 86 ? 3.654 9.623 -4.293 1.00 82.38 86 LEU A CA 1
ATOM 674 C C . LEU A 1 86 ? 3.258 10.964 -3.687 1.00 82.38 86 LEU A C 1
ATOM 676 O O . LEU A 1 86 ? 2.225 11.035 -3.027 1.00 82.38 86 LEU A O 1
ATOM 680 N N . GLU A 1 87 ? 4.0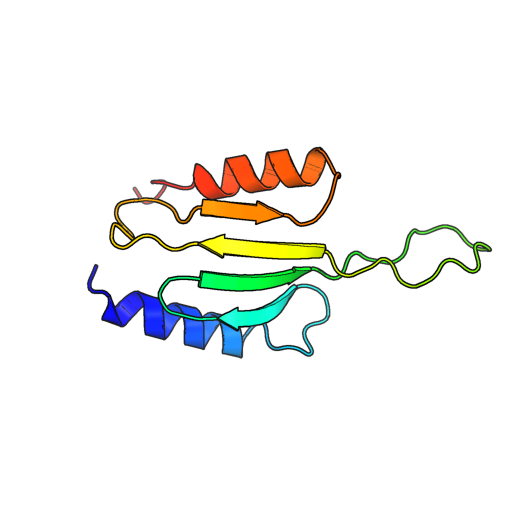05 12.026 -3.983 1.00 79.94 87 GLU A N 1
ATOM 681 C CA . GLU A 1 87 ? 3.669 13.372 -3.505 1.00 79.94 87 GLU A CA 1
ATOM 682 C C . GLU A 1 87 ? 2.251 13.784 -3.943 1.00 79.94 87 GLU A C 1
ATOM 684 O O . GLU A 1 87 ? 1.492 14.381 -3.180 1.00 79.94 87 GLU A O 1
ATOM 689 N N . ARG A 1 88 ? 1.832 13.394 -5.157 1.00 80.56 88 ARG A N 1
ATOM 690 C CA . ARG A 1 88 ? 0.462 13.633 -5.647 1.00 80.56 88 ARG A CA 1
ATOM 691 C C . ARG A 1 88 ? -0.587 12.777 -4.933 1.00 80.56 88 ARG A C 1
ATOM 693 O O . ARG A 1 88 ? -1.723 13.223 -4.774 1.00 80.56 88 ARG A O 1
ATOM 700 N N . LEU A 1 89 ? -0.242 11.555 -4.524 1.00 76.62 89 LEU A N 1
ATOM 701 C CA . LEU A 1 89 ? -1.130 10.693 -3.734 1.00 76.62 89 LEU A CA 1
ATOM 702 C C . LEU A 1 89 ? -1.358 11.272 -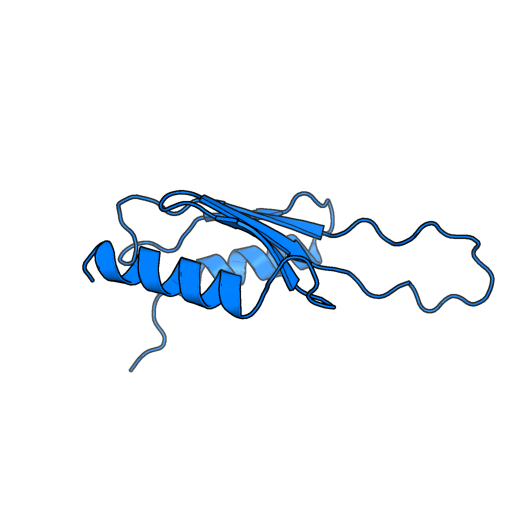2.331 1.00 76.62 89 LEU A C 1
ATOM 704 O O . LEU A 1 89 ? -2.489 11.254 -1.843 1.00 76.62 89 LEU A O 1
ATOM 708 N N . GLU A 1 90 ? -0.326 11.842 -1.710 1.00 72.38 90 GLU A N 1
ATOM 709 C CA . GLU A 1 90 ? -0.438 12.538 -0.419 1.00 72.38 90 GLU A CA 1
ATOM 710 C C . GLU A 1 90 ? -1.317 13.798 -0.516 1.00 72.38 90 GLU A C 1
ATOM 712 O O . GLU A 1 90 ? -2.126 14.069 0.380 1.00 72.38 90 GLU A O 1
ATOM 717 N N . ASP A 1 91 ? -1.242 14.515 -1.640 1.00 69.12 91 ASP A N 1
ATOM 718 C CA . ASP A 1 91 ? -2.031 15.724 -1.917 1.00 69.12 91 ASP A CA 1
ATOM 719 C C . ASP A 1 91 ? -3.497 15.447 -2.309 1.00 69.12 91 ASP A C 1
ATOM 721 O O . ASP A 1 91 ? -4.287 16.374 -2.460 1.00 69.12 91 ASP A O 1
ATOM 725 N N . THR A 1 92 ? -3.947 14.186 -2.386 1.00 61.19 92 THR A N 1
ATOM 726 C CA . THR A 1 92 ? -5.345 13.858 -2.772 1.00 61.19 92 THR A CA 1
ATOM 727 C C . THR A 1 92 ? -6.386 14.250 -1.698 1.00 61.19 92 THR A C 1
ATOM 729 O O . THR A 1 92 ? -7.562 13.876 -1.758 1.00 61.19 92 THR A O 1
ATOM 732 N N . LYS A 1 93 ? -5.998 15.065 -0.711 1.00 56.44 93 LYS A N 1
ATOM 733 C CA . LYS A 1 93 ? -6.913 15.714 0.221 1.00 56.44 93 LYS A CA 1
ATOM 734 C C . LYS A 1 93 ? -7.828 16.670 -0.553 1.00 56.44 93 LYS A C 1
ATOM 736 O O . LYS A 1 93 ? -7.467 17.806 -0.829 1.00 56.44 93 LYS A O 1
ATOM 741 N N . ASN A 1 94 ? -9.060 16.207 -0.769 1.00 50.81 94 ASN A N 1
ATOM 742 C CA . ASN A 1 94 ? -10.252 17.003 -1.071 1.00 50.81 94 ASN A CA 1
ATOM 743 C C . ASN A 1 94 ? -10.484 17.388 -2.548 1.00 50.81 94 ASN A C 1
ATOM 745 O O . ASN A 1 94 ? -10.342 18.543 -2.926 1.00 50.81 94 ASN A O 1
ATOM 749 N N . ASN A 1 95 ? -10.990 16.442 -3.346 1.00 46.72 95 ASN A N 1
ATOM 750 C CA . ASN A 1 95 ? -11.828 16.740 -4.518 1.00 46.72 95 ASN A CA 1
ATOM 751 C C . ASN A 1 95 ? -13.108 15.886 -4.479 1.00 46.72 95 ASN A C 1
ATOM 753 O O . ASN A 1 95 ? -13.357 15.052 -5.343 1.00 46.72 95 ASN A O 1
ATOM 757 N N . ASN A 1 96 ? -13.908 16.068 -3.430 1.00 44.34 96 ASN A N 1
ATOM 758 C CA . ASN A 1 96 ? -15.325 15.711 -3.434 1.00 44.34 96 ASN A CA 1
ATOM 759 C C . ASN A 1 96 ? -16.105 16.992 -3.111 1.00 44.34 96 ASN A C 1
ATOM 761 O O . ASN A 1 96 ? -16.326 17.303 -1.941 1.00 44.34 96 ASN A O 1
ATOM 765 N N . SER A 1 97 ? -16.413 17.773 -4.148 1.00 39.47 97 SER A N 1
ATOM 766 C CA . SER A 1 97 ? -17.543 18.712 -4.141 1.00 39.47 97 SER A CA 1
ATOM 767 C C . SER A 1 97 ? -18.720 18.063 -4.845 1.00 39.47 97 SER A C 1
ATOM 769 O O . SER A 1 97 ? -18.462 17.354 -5.844 1.00 39.47 97 SER A O 1
#

Mean predicted aligned error: 8.55 Å

Nearest PDB structures (foldseek):
  7e2m-assembly2_C  TM=5.551E-01  e=2.144E-01  Homo sapiens
  8p33-assembly1_D-2  TM=3.931E-01  e=1.039E+00  Borreliella burgdorferi B31
  5zx9-assembly1_A  TM=3.972E-01  e=6.078E+00  Mycobacterium tuberculosis H37Rv
  7ck4-assembly1_B  TM=2.730E-01  e=7.344E+00  Synechococcus phage S-ShM2

Sequence (97 aa):
MSVSGLKAELKFLASIFDKNHERFRIVSWKLDELHCQFLLPPPPLPGSPHSPSPPLTLHCNITESYPSSSPIWFVDSDDPNLTSVLERLEDTKNNNS

Foldseek 3Di:
DDLVVQVVVLVVCCVVADCPDPAKHFPDDDSFKTKIWGQDPDDPDPPPPDDRDGTKIKMWGHDPCPPVAQTQIDTPDPDVVVVVVRVVSRVPPDDDD